Protein AF-A0A9Y2IIZ9-F1 (afdb_monomer_lite)

pLDDT: mean 88.51, std 7.79, range [63.5, 96.75]

Sequence (107 aa):
MDWELATALAGELPGHFTATEASQGSICTTGARGAGFPLPNGSISAAVFPHGAPVTYPVQSAGAVTARAATGTGGTLVLVSVPGTIGHPAPYAGDLARFAASLAPRF

Secondary structure (DSSP, 8-state):
--HHHHHHHHHHSTT---GGG-B--TT--TT-EEEEEEETTEEEEEEEEPTT-----PPPPTT-EEEEEE-TTS-EEEEEEEESSTTSPPTTTTTHHHHHHHHGGG-

Structure (mmCIF, N/CA/C/O backbone):
data_AF-A0A9Y2IIZ9-F1
#
_entry.id   AF-A0A9Y2IIZ9-F1
#
loop_
_atom_site.group_PDB
_atom_site.id
_atom_site.type_symbol
_atom_site.label_atom_id
_atom_site.label_alt_id
_atom_site.label_comp_id
_atom_site.label_asym_id
_atom_site.label_entity_id
_atom_site.label_seq_id
_atom_site.pdbx_PDB_ins_code
_atom_site.Cartn_x
_atom_site.Cartn_y
_atom_site.Cartn_z
_atom_site.occupancy
_atom_site.B_iso_or_equiv
_atom_site.auth_seq_id
_atom_site.auth_comp_id
_atom_site.auth_asym_id
_atom_site.auth_atom_id
_atom_site.pdbx_PDB_model_num
ATOM 1 N N . MET A 1 1 ? -3.493 12.557 3.175 1.00 70.06 1 MET A N 1
ATOM 2 C CA . MET A 1 1 ? -2.322 11.766 3.599 1.00 70.06 1 MET A CA 1
ATOM 3 C C . MET A 1 1 ? -2.383 11.635 5.104 1.00 70.06 1 MET A C 1
ATOM 5 O O . MET A 1 1 ? -2.708 12.620 5.754 1.00 70.06 1 MET A O 1
ATOM 9 N N . ASP A 1 2 ? -2.114 10.442 5.620 1.00 85.31 2 ASP A N 1
ATOM 10 C CA . ASP A 1 2 ? -2.101 10.143 7.051 1.00 85.31 2 ASP A CA 1
ATOM 11 C C . ASP A 1 2 ? -0.654 10.029 7.558 1.00 85.31 2 ASP A C 1
ATOM 13 O O . ASP A 1 2 ? 0.138 9.262 7.009 1.00 85.31 2 ASP A O 1
ATOM 17 N N . TRP A 1 3 ? -0.296 10.838 8.559 1.00 83.56 3 TRP A N 1
ATOM 18 C CA . TRP A 1 3 ? 1.087 10.962 9.039 1.00 83.56 3 TRP A CA 1
ATOM 19 C C . TRP A 1 3 ? 1.540 9.765 9.883 1.00 83.56 3 TRP A C 1
ATOM 21 O O . TRP A 1 3 ? 2.713 9.384 9.857 1.00 83.56 3 TRP A O 1
ATOM 31 N N . GLU A 1 4 ? 0.608 9.151 10.608 1.00 89.19 4 GLU A N 1
ATOM 32 C CA . GLU A 1 4 ? 0.863 7.953 11.403 1.00 89.19 4 GLU A CA 1
ATOM 33 C C . GLU A 1 4 ? 1.146 6.767 10.476 1.00 89.19 4 GLU A C 1
ATOM 35 O O . GLU A 1 4 ? 2.169 6.095 10.615 1.00 89.19 4 GLU A O 1
ATOM 40 N N . LEU A 1 5 ? 0.309 6.581 9.452 1.00 88.38 5 LEU A N 1
ATOM 41 C CA . LEU A 1 5 ? 0.504 5.561 8.427 1.00 88.38 5 LEU A CA 1
ATOM 42 C C . LEU A 1 5 ? 1.776 5.793 7.609 1.00 88.38 5 LEU A C 1
ATOM 44 O O . LEU A 1 5 ? 2.483 4.832 7.314 1.00 88.38 5 LEU A O 1
ATOM 48 N N . ALA A 1 6 ? 2.097 7.044 7.269 1.00 90.00 6 ALA A N 1
ATOM 49 C CA . ALA A 1 6 ? 3.347 7.382 6.592 1.00 90.00 6 ALA A CA 1
ATOM 50 C C . ALA A 1 6 ? 4.570 6.981 7.429 1.00 90.00 6 ALA A C 1
ATOM 52 O O . ALA A 1 6 ? 5.486 6.344 6.914 1.00 90.00 6 ALA A O 1
ATOM 53 N N . THR A 1 7 ? 4.560 7.303 8.724 1.00 91.56 7 THR A N 1
ATOM 54 C CA . THR A 1 7 ? 5.647 6.962 9.653 1.00 91.56 7 THR A CA 1
ATOM 55 C C . THR A 1 7 ? 5.777 5.451 9.833 1.00 91.56 7 THR A C 1
ATOM 57 O O . THR A 1 7 ? 6.881 4.913 9.756 1.00 91.56 7 THR A O 1
ATOM 60 N N . ALA A 1 8 ? 4.657 4.753 10.029 1.00 91.88 8 ALA A N 1
ATOM 61 C CA . ALA A 1 8 ? 4.653 3.306 10.184 1.00 91.88 8 ALA A CA 1
ATOM 62 C C . ALA A 1 8 ? 5.168 2.610 8.918 1.00 91.88 8 ALA A C 1
ATOM 64 O O . ALA A 1 8 ? 6.048 1.762 9.013 1.00 91.88 8 ALA A O 1
ATOM 65 N N . LEU A 1 9 ? 4.668 3.000 7.739 1.00 90.00 9 LEU A N 1
ATOM 66 C CA . LEU A 1 9 ? 5.106 2.441 6.462 1.00 90.00 9 LEU A CA 1
ATOM 67 C C . LEU A 1 9 ? 6.599 2.695 6.224 1.00 90.00 9 LEU A C 1
ATOM 69 O O . LEU A 1 9 ? 7.304 1.762 5.860 1.00 90.00 9 LEU A O 1
ATOM 73 N N . ALA A 1 10 ? 7.092 3.910 6.482 1.00 91.06 10 ALA A N 1
ATOM 74 C CA . ALA A 1 10 ? 8.512 4.239 6.362 1.00 91.06 10 ALA A CA 1
ATOM 75 C C . ALA A 1 10 ? 9.410 3.310 7.199 1.00 91.06 10 ALA A C 1
ATOM 77 O O . ALA A 1 10 ? 10.451 2.872 6.716 1.00 91.06 10 ALA A O 1
ATOM 78 N N . GLY A 1 11 ? 8.977 2.965 8.418 1.00 90.50 11 GLY A N 1
ATOM 79 C CA . GLY A 1 11 ? 9.704 2.066 9.318 1.00 90.50 11 GLY A CA 1
ATOM 80 C C . GLY A 1 11 ? 9.808 0.614 8.839 1.00 90.50 11 GLY A C 1
ATOM 81 O O . GLY A 1 11 ? 10.706 -0.099 9.276 1.00 90.50 11 GLY A O 1
ATOM 82 N N . GLU A 1 12 ? 8.933 0.170 7.934 1.00 91.00 12 GLU A N 1
ATOM 83 C CA . GLU A 1 12 ? 9.005 -1.180 7.356 1.00 91.00 12 GLU A CA 1
ATOM 84 C C . GLU A 1 12 ? 9.901 -1.250 6.115 1.00 91.00 12 GLU A C 1
ATOM 86 O O . GLU A 1 12 ? 10.373 -2.328 5.743 1.00 91.00 12 GLU A O 1
ATOM 91 N N . LEU A 1 13 ? 10.118 -0.117 5.442 1.00 89.94 13 LEU A N 1
ATOM 92 C CA . LEU A 1 13 ? 10.850 -0.082 4.184 1.00 89.94 13 LEU A CA 1
ATOM 93 C C . LEU A 1 13 ? 12.371 -0.167 4.430 1.00 89.94 13 LEU A C 1
ATOM 95 O O . LEU A 1 13 ? 12.919 0.650 5.169 1.00 89.94 13 LEU A O 1
ATOM 99 N N . PRO A 1 14 ? 13.100 -1.068 3.742 1.00 84.19 14 PRO A N 1
ATOM 100 C CA . PRO A 1 14 ? 14.544 -1.264 3.932 1.00 84.19 14 PRO A CA 1
ATOM 101 C C . PRO A 1 14 ? 15.455 -0.059 3.620 1.00 84.19 14 PRO A C 1
ATOM 103 O O . PRO A 1 14 ? 16.657 -0.145 3.845 1.00 84.19 14 PRO A O 1
ATOM 106 N N . GLY A 1 15 ? 14.928 1.034 3.057 1.00 78.62 15 GLY A N 1
ATOM 107 C CA . GLY A 1 15 ? 15.711 2.149 2.502 1.00 78.62 15 GLY A CA 1
ATOM 108 C C . GLY A 1 15 ? 15.854 3.388 3.387 1.00 78.62 15 GLY A C 1
ATOM 109 O O . GLY A 1 15 ? 16.233 4.428 2.864 1.00 78.62 15 GLY A O 1
ATOM 110 N N . HIS A 1 16 ? 15.561 3.302 4.690 1.00 76.25 16 HIS A N 1
ATOM 111 C CA . HIS A 1 16 ? 15.602 4.446 5.620 1.00 76.25 16 HIS A CA 1
ATOM 112 C C . HIS A 1 16 ? 14.717 5.626 5.186 1.00 76.25 16 HIS A C 1
ATOM 114 O O . HIS A 1 16 ? 15.134 6.781 5.218 1.00 76.25 16 HIS A O 1
ATOM 120 N N . PHE A 1 17 ? 13.483 5.324 4.789 1.00 86.19 17 PHE A N 1
ATOM 121 C CA . PHE A 1 17 ? 12.507 6.345 4.429 1.00 86.19 17 PHE A CA 1
ATOM 122 C C . PHE A 1 17 ? 12.066 7.138 5.661 1.00 86.19 17 PHE A C 1
ATOM 124 O O . PHE A 1 17 ? 12.081 6.649 6.793 1.00 86.19 17 PHE A O 1
ATOM 131 N N . THR A 1 18 ? 11.623 8.365 5.429 1.00 84.69 18 THR A N 1
ATOM 132 C CA . THR A 1 18 ? 11.091 9.271 6.447 1.00 84.69 18 THR A CA 1
ATOM 133 C C . THR A 1 18 ? 9.693 9.724 6.056 1.00 84.69 18 THR A C 1
ATOM 135 O O . THR A 1 18 ? 9.408 9.925 4.882 1.00 84.69 18 THR A O 1
ATOM 138 N N . ALA A 1 19 ? 8.800 9.949 7.025 1.00 81.94 19 ALA A N 1
ATOM 139 C CA . ALA A 1 19 ? 7.424 10.376 6.736 1.00 81.94 19 ALA A CA 1
ATOM 140 C C . ALA A 1 19 ? 7.337 11.666 5.891 1.00 81.94 19 ALA A C 1
ATOM 142 O O . ALA A 1 19 ? 6.353 11.875 5.190 1.00 81.94 19 ALA A O 1
ATOM 143 N N . THR A 1 20 ? 8.377 12.504 5.906 1.00 81.81 20 THR A N 1
ATOM 144 C CA . THR A 1 20 ? 8.494 13.708 5.070 1.00 81.81 20 THR A CA 1
ATOM 145 C C . THR A 1 20 ? 8.609 13.424 3.573 1.00 81.81 20 THR A C 1
ATOM 147 O O . THR A 1 20 ? 8.290 14.295 2.772 1.00 81.81 20 THR A O 1
ATOM 150 N N . GLU A 1 21 ? 9.039 12.224 3.188 1.00 82.81 21 GLU A N 1
ATOM 151 C CA . GLU A 1 21 ? 9.107 11.776 1.790 1.00 82.81 21 GLU A CA 1
ATOM 152 C C . GLU A 1 21 ? 7.787 11.146 1.323 1.00 82.81 21 GLU A C 1
ATOM 154 O O . GLU A 1 21 ? 7.632 10.805 0.147 1.00 82.81 21 GLU A O 1
ATOM 159 N N . ALA A 1 22 ? 6.826 10.982 2.238 1.00 83.69 22 ALA A N 1
ATOM 160 C CA . ALA A 1 22 ? 5.527 10.439 1.908 1.00 83.69 22 ALA A CA 1
ATOM 161 C C . ALA A 1 22 ? 4.704 11.436 1.084 1.00 83.69 22 ALA A C 1
ATOM 163 O O . ALA A 1 22 ? 4.708 12.650 1.287 1.00 83.69 22 ALA A O 1
ATOM 164 N N . SER A 1 23 ? 3.928 10.879 0.169 1.00 80.50 23 SER A N 1
ATOM 165 C CA . SER A 1 23 ? 2.922 11.567 -0.627 1.00 80.50 23 SER A CA 1
ATOM 166 C C . SER A 1 23 ? 1.539 10.983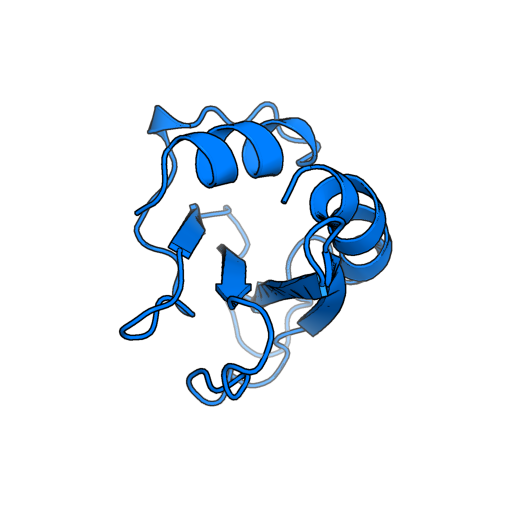 -0.335 1.00 80.50 23 SER A C 1
ATOM 168 O O . SER A 1 23 ? 1.390 9.979 0.375 1.00 80.50 23 SER A O 1
ATOM 170 N N . GLN A 1 24 ? 0.488 11.603 -0.881 1.00 70.31 24 GLN A N 1
ATOM 171 C CA . GLN A 1 24 ? -0.815 10.942 -0.922 1.00 70.31 24 GLN A CA 1
ATOM 172 C C . GLN A 1 24 ? -0.677 9.649 -1.737 1.00 70.31 24 GLN A C 1
ATOM 174 O O . GLN A 1 24 ? -0.380 9.697 -2.927 1.00 70.31 24 GLN A O 1
ATOM 179 N N . GLY A 1 25 ? -0.860 8.496 -1.084 1.00 65.19 25 GLY A N 1
ATOM 180 C CA . GLY A 1 25 ? -0.742 7.197 -1.746 1.00 65.19 25 GLY A CA 1
ATOM 181 C C . GLY A 1 25 ? -1.738 7.065 -2.900 1.00 65.19 25 GLY A C 1
ATOM 182 O O . GLY A 1 25 ? -2.864 7.557 -2.804 1.00 65.19 25 GLY A O 1
ATOM 183 N N . SER A 1 26 ? -1.360 6.353 -3.962 1.00 67.69 26 SER A N 1
ATOM 184 C CA . SER A 1 26 ? -2.164 6.195 -5.192 1.00 67.69 26 SER A CA 1
ATOM 185 C C . SER A 1 26 ? -3.510 5.484 -4.984 1.00 67.69 26 SER A C 1
ATOM 187 O O . SER A 1 26 ? -4.366 5.485 -5.867 1.00 67.69 26 SER A O 1
ATOM 189 N N . ILE A 1 27 ? -3.701 4.885 -3.809 1.00 70.31 27 ILE A N 1
ATOM 190 C CA . ILE A 1 27 ? -4.905 4.159 -3.395 1.00 70.31 27 ILE A CA 1
ATOM 191 C C . ILE A 1 27 ? -5.741 4.911 -2.352 1.00 70.31 27 ILE A C 1
ATOM 193 O O . ILE A 1 27 ? -6.668 4.334 -1.787 1.00 70.31 27 ILE A O 1
ATOM 197 N N . CYS A 1 28 ? -5.440 6.186 -2.082 1.00 69.44 28 CYS A N 1
ATOM 198 C CA . CYS A 1 28 ? -6.270 7.013 -1.207 1.00 69.44 28 CYS A CA 1
ATOM 199 C C . CYS A 1 28 ? -7.637 7.271 -1.858 1.00 69.44 28 CYS A C 1
ATOM 201 O O . CYS A 1 28 ? -7.739 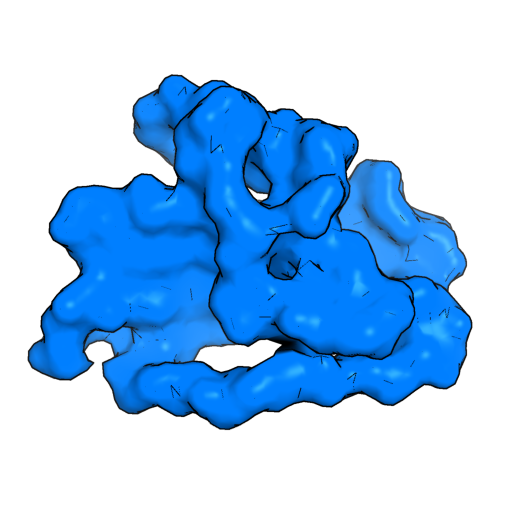8.040 -2.812 1.00 69.44 28 CYS A O 1
ATOM 203 N N . THR A 1 29 ? -8.694 6.666 -1.319 1.00 68.44 29 THR A N 1
ATOM 204 C CA . THR A 1 29 ? -10.090 6.960 -1.675 1.00 68.44 29 THR A CA 1
ATOM 205 C C . THR A 1 29 ? -10.795 7.721 -0.556 1.00 68.44 29 THR A C 1
ATOM 207 O O . THR A 1 29 ? -10.342 7.739 0.590 1.00 68.44 29 THR A O 1
ATOM 210 N N . THR A 1 30 ? -11.936 8.341 -0.8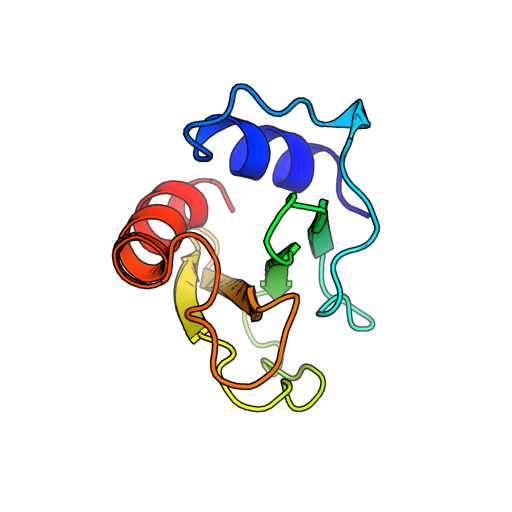64 1.00 63.50 30 THR A N 1
ATOM 211 C CA . THR A 1 30 ? -12.769 9.020 0.137 1.00 63.50 30 THR A CA 1
ATOM 212 C C . THR A 1 30 ? -13.122 8.063 1.280 1.00 63.50 30 THR A C 1
ATOM 214 O O . THR A 1 30 ? -13.658 6.983 1.043 1.00 63.50 30 THR A O 1
ATOM 217 N N . GLY A 1 31 ? -12.803 8.453 2.518 1.00 65.94 31 GLY A N 1
ATOM 218 C CA . GLY A 1 31 ? -13.044 7.654 3.727 1.00 65.94 31 GLY A CA 1
ATOM 219 C C . GLY A 1 31 ? -11.909 6.702 4.128 1.00 65.94 31 GLY A C 1
ATOM 220 O O . GLY A 1 31 ? -11.958 6.159 5.230 1.00 65.94 31 GLY A O 1
ATOM 221 N N . ALA A 1 32 ? -10.875 6.535 3.296 1.00 74.88 32 ALA A N 1
ATOM 222 C CA . ALA A 1 32 ? -9.671 5.783 3.642 1.00 74.88 32 ALA 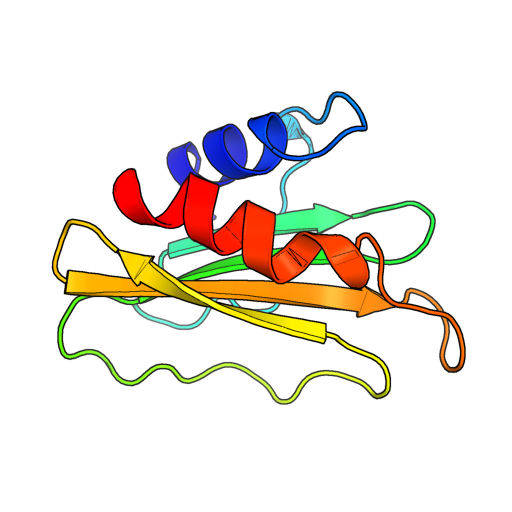A CA 1
ATOM 223 C C . ALA A 1 32 ? -8.537 6.726 4.074 1.00 74.88 32 ALA A C 1
ATOM 225 O O . ALA A 1 32 ? -8.358 7.819 3.531 1.00 74.88 32 ALA A O 1
ATOM 226 N N . ARG A 1 33 ? -7.740 6.284 5.048 1.00 85.81 33 ARG A N 1
ATOM 227 C CA . ARG A 1 33 ? -6.471 6.934 5.409 1.00 85.81 33 ARG A CA 1
ATOM 228 C C . ARG A 1 33 ? -5.380 6.333 4.542 1.00 85.81 33 ARG A C 1
ATOM 230 O O . ARG A 1 33 ? -5.364 5.119 4.385 1.00 85.81 33 ARG A O 1
ATOM 237 N N . GLY A 1 34 ? -4.476 7.133 3.987 1.00 88.00 34 GLY A N 1
ATOM 238 C CA . GLY A 1 34 ? -3.454 6.598 3.089 1.00 88.00 34 GLY A CA 1
ATOM 239 C C . GLY A 1 34 ? -2.159 7.398 3.056 1.00 88.00 34 GLY A C 1
ATOM 240 O O . GLY A 1 34 ? -2.140 8.602 3.337 1.00 88.00 34 GLY A O 1
ATOM 241 N N . ALA A 1 35 ? -1.082 6.706 2.704 1.00 91.38 35 ALA A N 1
ATOM 242 C CA . ALA A 1 35 ? 0.273 7.230 2.563 1.00 91.38 35 ALA A CA 1
ATOM 243 C C . ALA A 1 35 ? 1.001 6.454 1.461 1.00 91.38 35 ALA A C 1
ATOM 245 O O . ALA A 1 35 ? 0.686 5.291 1.222 1.00 91.38 35 ALA A O 1
ATOM 246 N N . GLY A 1 36 ? 1.967 7.060 0.781 1.00 91.69 36 GLY A N 1
ATOM 247 C CA . GLY A 1 36 ? 2.778 6.344 -0.200 1.00 91.69 36 GLY A CA 1
ATOM 248 C C . GLY A 1 36 ? 4.146 6.964 -0.411 1.00 91.69 36 GLY A C 1
ATOM 249 O O . GLY A 1 36 ? 4.324 8.159 -0.201 1.00 91.69 36 GLY A O 1
ATOM 250 N N . PHE A 1 37 ? 5.099 6.149 -0.843 1.00 91.44 37 PHE A N 1
ATOM 251 C CA . PHE A 1 37 ? 6.485 6.528 -1.073 1.00 91.44 37 PHE A CA 1
ATOM 252 C C . PHE A 1 37 ? 6.846 6.340 -2.547 1.00 91.44 37 PHE A C 1
ATOM 254 O O . PHE A 1 37 ? 6.656 5.238 -3.083 1.00 91.44 37 PHE A O 1
ATOM 261 N N . PRO A 1 38 ? 7.367 7.383 -3.219 1.00 90.56 38 PRO A N 1
ATOM 262 C CA . PRO A 1 38 ? 8.046 7.202 -4.490 1.00 90.56 38 PRO A CA 1
ATOM 263 C C . PRO A 1 38 ? 9.359 6.445 -4.260 1.00 90.56 38 PRO A C 1
ATOM 265 O O . PRO A 1 38 ? 10.068 6.675 -3.283 1.00 90.56 38 PRO A O 1
ATOM 268 N N . LEU A 1 39 ? 9.679 5.528 -5.165 1.00 90.50 39 LEU A N 1
ATOM 269 C CA . LEU A 1 39 ? 10.880 4.699 -5.134 1.00 90.50 39 LEU A CA 1
ATOM 270 C C . LEU A 1 39 ? 11.612 4.839 -6.476 1.00 90.50 39 LEU A C 1
ATOM 272 O O . LEU A 1 39 ? 10.962 5.061 -7.499 1.00 90.50 39 LEU A O 1
ATOM 276 N N . PRO A 1 40 ? 12.941 4.642 -6.534 1.00 89.06 40 PRO A N 1
ATOM 277 C CA . PRO A 1 40 ? 13.678 4.736 -7.798 1.00 89.06 40 PRO A CA 1
ATOM 278 C C . PRO A 1 40 ? 13.141 3.814 -8.905 1.00 89.06 40 PRO A C 1
ATOM 280 O O . PRO A 1 40 ? 13.243 4.131 -10.085 1.00 89.06 40 PRO A O 1
ATOM 283 N N . ASN A 1 41 ? 12.556 2.674 -8.528 1.00 90.12 41 ASN A N 1
ATOM 284 C CA . ASN A 1 41 ? 12.004 1.667 -9.432 1.00 90.12 41 ASN A CA 1
ATOM 285 C C . ASN A 1 41 ? 10.465 1.589 -9.418 1.00 90.12 41 ASN A C 1
ATOM 287 O O . ASN A 1 41 ? 9.906 0.610 -9.920 1.00 90.12 41 ASN A O 1
ATOM 291 N N . GLY A 1 42 ? 9.764 2.584 -8.863 1.00 93.00 42 GLY A N 1
ATOM 292 C CA . GLY A 1 42 ? 8.301 2.604 -8.837 1.00 93.00 42 GLY A CA 1
ATOM 293 C C . GLY A 1 42 ? 7.718 3.348 -7.647 1.00 93.00 42 GLY A C 1
ATOM 294 O O . GLY A 1 42 ? 8.178 4.424 -7.280 1.00 93.00 42 GLY A O 1
ATOM 295 N N . SER A 1 43 ? 6.683 2.791 -7.036 1.00 93.06 43 SER A N 1
ATOM 296 C CA . SER A 1 43 ? 6.108 3.348 -5.815 1.00 93.06 43 SER A CA 1
ATOM 297 C C . SER A 1 43 ? 5.477 2.270 -4.951 1.00 93.06 43 SER A C 1
ATOM 299 O O . SER A 1 43 ? 5.107 1.200 -5.432 1.00 93.06 43 SER A O 1
ATOM 301 N N . ILE A 1 44 ? 5.340 2.570 -3.663 1.00 93.75 44 ILE A N 1
ATOM 302 C CA . ILE A 1 44 ? 4.549 1.774 -2.728 1.00 93.75 44 ILE A CA 1
ATOM 303 C C . ILE A 1 44 ? 3.547 2.679 -2.019 1.00 93.75 44 ILE A C 1
ATOM 305 O O . ILE A 1 44 ? 3.873 3.797 -1.639 1.00 93.75 44 ILE A O 1
ATOM 309 N N . SER A 1 45 ? 2.311 2.227 -1.863 1.00 93.69 45 SER A N 1
ATOM 310 C CA . SER A 1 45 ? 1.243 2.963 -1.188 1.00 93.69 45 SER A CA 1
ATOM 311 C C . SER A 1 45 ? 0.489 2.061 -0.222 1.00 93.69 45 SER A C 1
ATOM 313 O O . SER A 1 45 ? 0.282 0.883 -0.496 1.00 93.69 45 SER A O 1
ATOM 315 N N . ALA A 1 46 ? 0.053 2.637 0.891 1.00 93.31 46 ALA A N 1
ATOM 316 C CA . ALA A 1 46 ? -0.785 2.028 1.904 1.00 93.31 46 ALA A CA 1
ATOM 317 C C . ALA A 1 46 ? -2.116 2.775 2.022 1.00 93.31 46 ALA A C 1
ATOM 319 O O . ALA A 1 46 ? -2.150 4.007 1.945 1.00 93.31 46 ALA A O 1
ATOM 320 N N . ALA A 1 47 ? -3.195 2.034 2.259 1.00 93.56 47 ALA A N 1
ATOM 321 C CA . ALA A 1 47 ? -4.481 2.580 2.665 1.00 93.56 47 ALA A CA 1
ATOM 322 C C . ALA A 1 47 ? -5.124 1.721 3.754 1.00 93.56 47 ALA A C 1
ATOM 324 O O . ALA A 1 47 ? -5.141 0.496 3.655 1.00 93.56 47 ALA A O 1
ATOM 325 N N . VAL A 1 48 ? -5.679 2.375 4.770 1.00 93.06 48 VAL A N 1
ATOM 326 C CA . VAL A 1 48 ? -6.477 1.758 5.830 1.00 93.06 48 VAL A CA 1
ATOM 327 C C . VAL A 1 48 ? -7.941 2.105 5.598 1.00 93.06 48 VAL A C 1
ATOM 329 O O . VAL A 1 48 ? -8.330 3.278 5.596 1.00 93.06 48 VAL A O 1
ATOM 332 N N . PHE A 1 49 ? -8.742 1.063 5.412 1.00 92.38 49 PHE A N 1
ATOM 333 C CA . PHE A 1 49 ? -10.191 1.120 5.289 1.00 92.38 49 PHE A CA 1
ATOM 334 C C . PHE A 1 49 ? -10.815 0.778 6.647 1.00 92.38 49 PHE A C 1
ATOM 336 O O . PHE A 1 49 ? -10.420 -0.225 7.251 1.00 92.38 49 PHE A O 1
ATOM 343 N N . PRO A 1 50 ? -11.775 1.575 7.144 1.00 91.50 50 PRO A N 1
ATOM 344 C CA . PRO A 1 50 ? -12.406 1.311 8.430 1.00 91.50 50 PRO A CA 1
ATOM 345 C C . PRO A 1 50 ? -13.253 0.031 8.398 1.00 91.50 50 PRO A C 1
ATOM 347 O O . PRO A 1 50 ? -13.667 -0.440 7.337 1.00 91.50 50 PRO A O 1
ATOM 350 N N . HIS A 1 51 ? -13.527 -0.530 9.576 1.00 92.31 51 HIS A N 1
ATOM 351 C CA . HIS A 1 51 ? -14.370 -1.716 9.713 1.00 92.31 51 HIS A CA 1
ATOM 352 C C . HIS A 1 51 ? -15.743 -1.512 9.049 1.00 92.31 51 HIS A C 1
ATOM 354 O O . HIS A 1 51 ? -16.391 -0.480 9.228 1.00 92.31 51 HIS A O 1
ATOM 360 N N . GLY A 1 52 ? -16.177 -2.499 8.262 1.00 87.62 52 GLY A N 1
ATOM 361 C CA . GLY A 1 52 ? -17.442 -2.462 7.524 1.00 87.62 52 GLY A CA 1
ATOM 362 C C . GLY A 1 52 ? -17.438 -1.589 6.262 1.00 87.62 52 GLY A C 1
ATOM 363 O O . GLY A 1 52 ? -18.429 -1.595 5.534 1.00 87.62 52 GLY A O 1
ATOM 364 N N . ALA A 1 53 ? -16.350 -0.869 5.961 1.00 88.31 53 ALA A N 1
ATOM 365 C CA . ALA A 1 53 ? -16.243 -0.114 4.719 1.00 88.31 53 ALA A CA 1
ATOM 366 C C . ALA A 1 53 ? -15.834 -1.013 3.539 1.00 88.31 53 ALA A C 1
ATOM 368 O O . ALA A 1 53 ? -14.984 -1.896 3.687 1.00 88.31 53 ALA A O 1
ATOM 369 N N . PRO A 1 54 ? -16.394 -0.782 2.339 1.00 86.81 54 PRO A N 1
ATOM 370 C CA . PRO A 1 54 ? -15.984 -1.505 1.147 1.00 86.81 54 PRO A CA 1
ATOM 371 C C . PRO A 1 54 ? -14.540 -1.149 0.768 1.00 86.81 54 PRO A C 1
ATOM 373 O O . PRO A 1 54 ? -14.186 0.019 0.597 1.00 86.81 54 PRO A O 1
ATOM 376 N N . VAL A 1 55 ? -13.708 -2.175 0.587 1.00 88.56 55 VAL A N 1
ATOM 377 C CA . VAL A 1 55 ? -12.317 -2.020 0.141 1.00 88.56 55 VAL A CA 1
ATOM 378 C C . VAL A 1 55 ? -12.303 -1.809 -1.368 1.00 88.56 55 VAL A C 1
ATOM 380 O O . VAL A 1 55 ? -12.275 -2.760 -2.151 1.00 88.56 55 VAL A O 1
ATOM 383 N N . THR A 1 56 ? -12.328 -0.541 -1.767 1.00 86.12 56 THR A N 1
ATOM 384 C CA . THR A 1 56 ? -12.399 -0.124 -3.169 1.00 86.12 56 THR A CA 1
ATOM 385 C C . THR A 1 56 ? -11.281 0.867 -3.440 1.00 86.12 56 THR A C 1
ATOM 387 O O . THR A 1 56 ? -11.163 1.863 -2.738 1.00 86.12 56 THR A O 1
ATOM 390 N N . TYR A 1 57 ? -10.455 0.599 -4.444 1.00 83.94 57 TYR A N 1
ATOM 391 C CA . TYR A 1 57 ? -9.378 1.481 -4.891 1.00 83.94 57 TYR A CA 1
ATOM 392 C C . TYR A 1 57 ? -9.202 1.322 -6.409 1.00 83.94 57 TYR A C 1
ATOM 394 O O . TYR A 1 57 ? -9.671 0.320 -6.962 1.00 83.94 57 TYR A O 1
ATOM 402 N N . PRO A 1 58 ? -8.582 2.296 -7.104 1.00 83.44 58 PRO A N 1
ATOM 403 C CA . PRO A 1 58 ? -8.421 2.241 -8.554 1.00 83.44 58 PRO A CA 1
ATOM 404 C C . PRO A 1 58 ? -7.769 0.937 -9.024 1.00 83.44 58 PRO A C 1
ATOM 406 O O . PRO A 1 58 ? -6.937 0.355 -8.322 1.00 83.44 58 PRO A O 1
ATOM 409 N N . VAL A 1 59 ? -8.120 0.492 -10.231 1.00 82.69 59 VAL A N 1
ATOM 410 C CA . VAL A 1 59 ? -7.423 -0.626 -10.879 1.00 82.69 59 VAL A CA 1
ATOM 411 C C . VAL A 1 59 ? -5.947 -0.263 -11.019 1.00 82.69 59 VAL A C 1
ATOM 413 O O . VAL A 1 59 ? -5.608 0.832 -11.467 1.00 82.69 59 VAL A O 1
ATOM 416 N N . GLN A 1 60 ? -5.075 -1.174 -10.596 1.00 87.06 60 GLN A N 1
ATOM 417 C CA . GLN A 1 60 ? -3.633 -0.961 -10.636 1.00 87.06 60 GLN A CA 1
ATOM 418 C C . GLN A 1 60 ? -3.071 -1.279 -12.021 1.00 87.06 60 GLN A C 1
ATOM 420 O O . GLN A 1 60 ? -3.634 -2.088 -12.762 1.00 87.06 60 GLN A O 1
ATOM 425 N N . SER A 1 61 ? -1.962 -0.632 -12.376 1.00 83.19 61 SER A N 1
ATOM 426 C CA . SER A 1 61 ? -1.279 -0.888 -13.643 1.00 83.19 61 SER A CA 1
ATOM 427 C C . SER A 1 61 ? -0.749 -2.325 -13.725 1.00 83.19 61 SER A C 1
ATOM 429 O O . SER A 1 61 ? -0.570 -3.018 -12.719 1.00 83.19 61 SER A O 1
ATOM 431 N N . ALA A 1 62 ? -0.492 -2.786 -14.951 1.00 85.25 62 ALA A N 1
ATOM 432 C CA . ALA A 1 62 ? 0.065 -4.113 -15.185 1.00 85.25 62 ALA A CA 1
ATOM 433 C C . ALA A 1 62 ? 1.399 -4.294 -14.438 1.00 85.25 62 ALA A C 1
ATOM 435 O O . ALA A 1 62 ? 2.287 -3.445 -14.518 1.00 85.25 62 ALA A O 1
ATOM 436 N N . GLY A 1 63 ? 1.534 -5.414 -13.726 1.00 89.81 63 GLY A N 1
ATOM 437 C CA . GLY A 1 63 ? 2.715 -5.723 -12.916 1.00 89.81 63 GLY A CA 1
ATOM 438 C C . GLY A 1 63 ? 2.677 -5.175 -11.487 1.00 89.81 63 GLY A C 1
ATOM 439 O O . GLY A 1 63 ? 3.593 -5.463 -10.721 1.00 89.81 63 GLY A O 1
ATOM 440 N N . ALA A 1 64 ? 1.633 -4.434 -11.099 1.00 93.00 64 ALA A N 1
ATOM 441 C CA . ALA A 1 64 ? 1.437 -4.050 -9.708 1.00 93.00 64 ALA A CA 1
ATOM 442 C C . ALA A 1 64 ? 1.137 -5.266 -8.819 1.00 93.00 64 ALA A C 1
ATOM 444 O O . ALA A 1 64 ? 0.421 -6.192 -9.207 1.00 93.00 64 ALA A O 1
ATOM 445 N N . VAL A 1 65 ? 1.647 -5.231 -7.591 1.00 95.31 65 VAL A N 1
ATOM 446 C CA . VAL A 1 65 ? 1.418 -6.254 -6.568 1.00 95.31 65 VAL A CA 1
ATOM 447 C C . VAL A 1 65 ? 0.616 -5.629 -5.439 1.00 95.31 65 VAL A C 1
ATOM 449 O O . VAL A 1 65 ? 0.889 -4.508 -5.021 1.00 95.31 65 VAL A O 1
ATOM 452 N N . THR A 1 66 ? -0.396 -6.342 -4.952 1.00 94.88 66 THR A N 1
ATOM 453 C CA . THR A 1 66 ? -1.229 -5.903 -3.827 1.00 94.88 66 THR A CA 1
ATOM 454 C C . THR A 1 66 ? -1.141 -6.925 -2.702 1.00 94.88 66 THR A C 1
ATOM 456 O O . THR A 1 66 ? -1.233 -8.124 -2.953 1.00 94.88 66 THR A O 1
ATOM 459 N N . ALA A 1 67 ? -1.024 -6.455 -1.465 1.00 96.00 67 ALA A N 1
ATOM 460 C CA . ALA A 1 67 ? -1.226 -7.256 -0.267 1.00 96.00 67 ALA A CA 1
ATOM 461 C C . ALA A 1 67 ? -2.336 -6.643 0.591 1.00 96.00 67 ALA A C 1
ATOM 463 O O . ALA A 1 67 ? -2.527 -5.427 0.607 1.00 96.00 67 ALA A O 1
ATOM 464 N N . ARG A 1 68 ? -3.081 -7.490 1.303 1.00 95.31 68 ARG A N 1
ATOM 465 C CA . ARG A 1 68 ? -4.137 -7.068 2.228 1.00 95.31 68 ARG A CA 1
ATOM 466 C C . ARG A 1 68 ? -3.956 -7.766 3.564 1.00 95.31 68 ARG A C 1
ATOM 468 O O . ARG A 1 68 ? -3.571 -8.933 3.589 1.00 95.31 68 ARG A O 1
ATOM 475 N N . 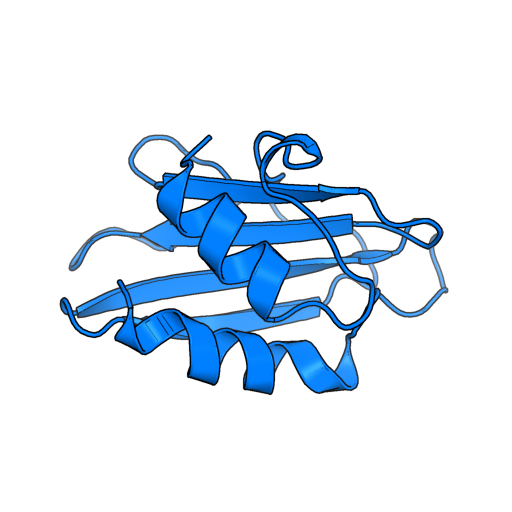ALA A 1 69 ? -4.266 -7.067 4.646 1.00 96.75 69 ALA A N 1
ATOM 476 C CA . ALA A 1 69 ? -4.259 -7.619 5.992 1.00 96.75 69 ALA A CA 1
ATOM 477 C C . ALA A 1 69 ? -5.382 -6.992 6.829 1.00 96.75 69 ALA A C 1
ATOM 479 O O . ALA A 1 69 ? -5.708 -5.815 6.662 1.00 96.75 69 ALA A O 1
ATOM 480 N N . ALA A 1 70 ? -5.987 -7.790 7.710 1.00 95.94 70 ALA A N 1
ATOM 481 C CA . ALA A 1 70 ? -6.969 -7.296 8.670 1.00 95.94 70 ALA A CA 1
ATOM 482 C C . ALA A 1 70 ? -6.260 -6.463 9.740 1.00 95.94 70 ALA A C 1
ATOM 484 O O . ALA A 1 70 ? -5.216 -6.881 10.246 1.00 95.94 70 ALA A O 1
ATOM 485 N N . THR A 1 71 ? -6.813 -5.297 10.066 1.00 95.00 71 THR A N 1
ATOM 486 C CA . THR A 1 71 ? -6.246 -4.434 11.104 1.00 95.00 71 THR A CA 1
ATOM 487 C C . THR A 1 71 ? -6.730 -4.847 12.495 1.00 95.00 71 THR A C 1
ATOM 489 O O . THR A 1 71 ? -7.725 -5.565 12.627 1.00 95.00 71 THR A O 1
ATOM 492 N N . GLY A 1 72 ? -6.035 -4.415 13.547 1.00 89.75 72 GLY A N 1
ATOM 493 C CA . GLY A 1 72 ? -6.398 -4.696 14.939 1.00 89.75 72 GLY A CA 1
ATOM 494 C C . GLY A 1 72 ? -7.764 -4.128 15.338 1.00 89.75 72 GLY A C 1
ATOM 495 O O . GLY A 1 72 ? -8.440 -4.696 16.193 1.00 89.75 72 GLY A O 1
ATOM 496 N N . THR A 1 73 ? -8.217 -3.060 14.675 1.00 88.12 73 THR A N 1
ATOM 497 C CA . THR A 1 73 ? -9.557 -2.473 14.874 1.00 88.12 73 THR A CA 1
ATOM 498 C C . THR A 1 73 ? -10.663 -3.120 14.025 1.00 88.12 73 THR A C 1
ATOM 500 O O . THR A 1 73 ? -11.809 -2.665 14.045 1.00 88.12 73 THR A O 1
ATOM 503 N N . GLY A 1 74 ? -10.349 -4.183 13.274 1.00 89.38 74 GLY A N 1
ATOM 504 C CA . GLY A 1 74 ? -11.285 -4.852 12.362 1.00 89.38 74 GLY A CA 1
ATOM 505 C C . GLY A 1 74 ? -11.409 -4.182 10.988 1.00 89.38 74 GLY A C 1
ATOM 506 O O . GLY A 1 74 ? -12.250 -4.577 10.183 1.00 89.38 74 GLY A O 1
ATOM 507 N N . GLY A 1 75 ? -10.589 -3.171 10.697 1.00 93.81 75 GLY A N 1
ATOM 508 C CA . GLY A 1 75 ? -10.466 -2.582 9.367 1.00 93.81 75 GLY A CA 1
ATOM 509 C C . GLY A 1 75 ? -9.676 -3.465 8.397 1.00 93.81 75 GLY A C 1
ATOM 510 O O . GLY A 1 75 ? -9.320 -4.610 8.679 1.00 93.81 75 GLY A O 1
ATOM 511 N N . THR A 1 76 ? -9.374 -2.923 7.219 1.00 95.50 76 THR A N 1
ATOM 512 C CA . THR A 1 76 ? -8.481 -3.566 6.243 1.00 95.50 76 THR A CA 1
ATOM 513 C C . THR A 1 76 ? -7.354 -2.624 5.856 1.00 95.50 76 THR A C 1
ATOM 515 O O . THR A 1 76 ? -7.601 -1.530 5.353 1.00 95.50 76 THR A O 1
ATOM 518 N N . LEU A 1 77 ? -6.115 -3.075 6.029 1.00 95.00 77 LEU A N 1
ATOM 519 C CA . LEU A 1 77 ? -4.941 -2.454 5.437 1.00 95.00 77 LEU A CA 1
ATOM 520 C C . LEU A 1 77 ? -4.723 -3.044 4.042 1.00 95.00 77 LEU A C 1
ATOM 522 O O . LEU A 1 77 ? -4.698 -4.263 3.862 1.00 95.00 77 LEU A O 1
ATOM 526 N N . VAL A 1 78 ? -4.517 -2.173 3.063 1.00 95.19 78 VAL A N 1
ATOM 527 C CA . VAL A 1 78 ? -4.111 -2.524 1.705 1.00 95.19 78 VAL A CA 1
ATOM 528 C C . VAL A 1 78 ? -2.753 -1.897 1.435 1.00 95.19 78 VAL A C 1
ATOM 530 O O . VAL A 1 78 ? -2.596 -0.689 1.588 1.00 95.19 78 VAL A O 1
ATOM 533 N N . LEU A 1 79 ? -1.795 -2.709 0.998 1.00 95.06 79 LEU A N 1
ATOM 534 C CA . LEU A 1 79 ? -0.550 -2.251 0.397 1.00 95.06 79 LEU A CA 1
ATOM 535 C C . LEU A 1 79 ? -0.587 -2.508 -1.100 1.00 95.06 79 LEU A C 1
ATOM 537 O O . LEU A 1 79 ? -0.979 -3.588 -1.541 1.00 95.06 79 LEU A O 1
ATOM 541 N N . VAL A 1 80 ? -0.121 -1.540 -1.873 1.00 95.12 80 VAL A N 1
ATOM 542 C CA . VAL A 1 80 ? 0.069 -1.669 -3.311 1.00 95.12 80 VAL A CA 1
ATOM 543 C C . VAL A 1 80 ? 1.468 -1.219 -3.669 1.00 95.12 80 VAL A C 1
ATOM 545 O O . VAL A 1 80 ? 1.882 -0.124 -3.302 1.00 95.12 80 VAL A O 1
ATOM 548 N N . SER A 1 81 ? 2.170 -2.055 -4.421 1.00 95.06 81 SER A N 1
ATOM 549 C CA . SER A 1 81 ? 3.437 -1.720 -5.045 1.00 95.06 81 SER A CA 1
ATOM 550 C C . SER A 1 81 ? 3.274 -1.681 -6.556 1.00 95.06 81 SER A C 1
ATOM 552 O O . SER A 1 81 ? 2.755 -2.625 -7.153 1.00 95.06 81 SER A O 1
ATOM 554 N N . VAL A 1 82 ? 3.702 -0.584 -7.171 1.00 93.88 82 VAL A N 1
ATOM 555 C CA . VAL A 1 82 ? 3.557 -0.323 -8.603 1.00 93.88 82 VAL A CA 1
ATOM 556 C C . VAL A 1 82 ? 4.946 -0.215 -9.230 1.00 93.88 82 VAL A C 1
ATOM 558 O O . VAL A 1 82 ? 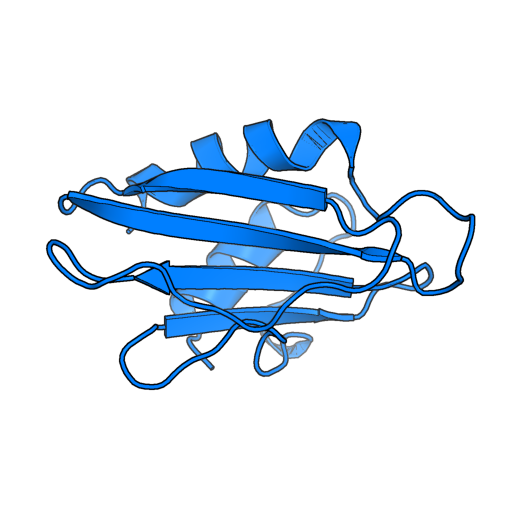5.762 0.566 -8.737 1.00 93.88 82 VAL A O 1
ATOM 561 N N . PRO A 1 83 ? 5.247 -0.959 -10.310 1.00 94.38 83 PRO A N 1
ATOM 562 C CA . PRO A 1 83 ? 6.513 -0.805 -11.012 1.00 94.38 83 PRO A CA 1
ATOM 563 C C . PRO A 1 83 ? 6.570 0.543 -11.740 1.00 94.38 83 PRO A C 1
ATOM 565 O O . PRO A 1 83 ? 5.594 0.982 -12.347 1.00 94.38 83 PRO A O 1
ATOM 568 N N . GLY A 1 84 ? 7.737 1.187 -11.722 1.00 90.88 84 GLY A N 1
ATOM 569 C CA . GLY A 1 84 ? 7.975 2.434 -12.458 1.00 90.88 84 GLY A CA 1
ATOM 570 C C . GLY A 1 84 ? 8.071 2.233 -13.973 1.00 90.88 84 GLY A C 1
ATOM 571 O O . GLY A 1 84 ? 8.002 3.190 -14.739 1.00 90.88 84 GLY A O 1
ATOM 572 N N . THR A 1 85 ? 8.232 0.989 -14.428 1.00 90.31 85 THR A N 1
ATOM 573 C CA . THR A 1 85 ? 8.325 0.630 -15.846 1.00 90.31 85 THR A CA 1
ATOM 574 C C . THR A 1 85 ? 7.582 -0.676 -16.100 1.00 90.31 85 THR A C 1
ATOM 576 O O . THR A 1 85 ? 7.738 -1.646 -15.359 1.00 90.31 85 THR A O 1
ATOM 579 N N . ILE A 1 86 ? 6.771 -0.713 -17.157 1.00 87.50 86 ILE A N 1
ATOM 580 C CA . ILE A 1 86 ? 6.022 -1.913 -17.546 1.00 87.50 86 ILE A CA 1
ATOM 581 C C . ILE A 1 86 ? 7.003 -3.052 -17.857 1.00 87.50 86 ILE A C 1
ATOM 583 O O . ILE A 1 86 ? 8.022 -2.842 -18.509 1.00 87.50 86 ILE A O 1
ATOM 587 N N . GLY A 1 87 ? 6.688 -4.260 -17.386 1.00 86.75 87 GLY A N 1
ATOM 588 C CA . GLY A 1 87 ? 7.530 -5.447 -17.566 1.00 86.75 87 GLY A CA 1
ATOM 589 C C . GLY A 1 87 ? 8.625 -5.618 -16.507 1.00 86.75 87 GLY A C 1
ATOM 590 O O . GLY A 1 87 ? 9.239 -6.680 -16.452 1.00 86.75 87 GLY A O 1
ATOM 591 N N . HIS A 1 88 ? 8.832 -4.629 -15.632 1.00 89.94 88 HIS A N 1
ATOM 592 C CA . HIS A 1 88 ? 9.709 -4.758 -14.469 1.00 89.94 88 HIS A CA 1
ATOM 593 C C . HIS A 1 88 ? 8.934 -5.201 -13.221 1.00 89.94 88 HIS A C 1
ATOM 595 O O . HIS A 1 88 ? 7.737 -4.922 -13.100 1.00 89.94 88 HIS A O 1
ATOM 601 N N . PRO A 1 89 ? 9.601 -5.883 -12.271 1.00 92.19 89 PRO A N 1
ATOM 602 C CA . PRO A 1 89 ? 8.972 -6.259 -11.015 1.00 92.19 89 PRO A CA 1
ATOM 603 C C . PRO A 1 89 ? 8.618 -5.021 -10.188 1.00 92.19 89 PRO A C 1
ATOM 605 O O . PRO A 1 89 ? 9.392 -4.063 -10.113 1.00 92.19 89 PRO A O 1
ATOM 608 N N . ALA A 1 90 ? 7.464 -5.070 -9.523 1.00 94.31 90 ALA A N 1
ATOM 609 C CA . ALA A 1 90 ? 7.100 -4.061 -8.542 1.00 94.31 90 ALA A CA 1
ATOM 610 C C . ALA A 1 90 ? 8.118 -4.042 -7.380 1.00 94.31 90 ALA A C 1
ATOM 612 O O . ALA A 1 90 ? 8.589 -5.107 -6.955 1.00 94.31 90 ALA A O 1
ATOM 613 N N . PRO A 1 91 ? 8.446 -2.863 -6.827 1.00 94.12 91 PRO A N 1
ATOM 614 C CA . PRO A 1 91 ? 9.296 -2.762 -5.646 1.00 94.12 91 PRO A CA 1
ATOM 615 C C . PRO A 1 91 ? 8.787 -3.648 -4.500 1.00 94.12 91 PRO A C 1
ATOM 617 O O . PRO A 1 91 ? 7.592 -3.677 -4.216 1.00 94.12 91 PRO A O 1
ATOM 620 N N . TYR A 1 92 ? 9.674 -4.379 -3.827 1.00 94.81 92 TYR A N 1
ATOM 621 C CA . TYR A 1 92 ? 9.306 -5.220 -2.678 1.00 94.81 92 TYR A CA 1
ATOM 622 C C . TYR A 1 92 ? 8.201 -6.261 -2.948 1.00 94.81 92 TYR A C 1
ATOM 624 O O . TYR A 1 92 ? 7.516 -6.686 -2.019 1.00 94.81 92 TYR A O 1
ATOM 632 N N . ALA A 1 93 ? 8.010 -6.695 -4.200 1.00 94.12 93 ALA A N 1
ATOM 633 C CA . ALA A 1 93 ? 6.957 -7.645 -4.571 1.00 94.12 93 ALA A CA 1
ATOM 634 C C . ALA A 1 93 ? 6.928 -8.910 -3.688 1.00 94.12 93 ALA A C 1
ATOM 636 O O . ALA A 1 93 ? 5.851 -9.358 -3.300 1.00 94.12 93 ALA A O 1
ATOM 637 N N . GLY A 1 94 ? 8.099 -9.455 -3.333 1.00 94.62 94 GLY A N 1
ATOM 638 C CA . GLY A 1 94 ? 8.218 -10.640 -2.473 1.00 94.62 94 GLY A CA 1
ATOM 639 C C . GLY A 1 94 ? 7.952 -10.388 -0.984 1.00 94.62 94 GLY A C 1
ATOM 640 O O . GLY A 1 94 ? 7.687 -11.328 -0.242 1.00 94.62 94 GLY A O 1
ATOM 641 N N . ASP A 1 95 ? 7.977 -9.129 -0.550 1.00 95.62 95 ASP A N 1
ATOM 642 C CA . ASP A 1 95 ? 7.908 -8.736 0.860 1.00 95.62 95 ASP A CA 1
ATOM 643 C C . ASP A 1 95 ? 6.597 -8.042 1.233 1.00 95.62 95 ASP A C 1
ATOM 645 O O . ASP A 1 95 ? 6.304 -7.847 2.413 1.00 95.62 95 ASP A O 1
ATOM 649 N N . LEU A 1 96 ? 5.775 -7.696 0.241 1.00 94.94 96 LEU A N 1
ATOM 650 C CA . LEU A 1 96 ? 4.584 -6.875 0.434 1.00 94.94 96 LEU A CA 1
ATOM 651 C C . LEU A 1 96 ? 3.593 -7.489 1.435 1.00 94.94 96 LEU A C 1
ATOM 653 O O . LEU A 1 96 ? 3.022 -6.779 2.261 1.00 94.94 96 LEU A O 1
ATOM 657 N N . ALA A 1 97 ? 3.422 -8.813 1.409 1.00 95.94 97 ALA A N 1
ATOM 658 C CA . ALA A 1 97 ? 2.574 -9.525 2.365 1.00 95.94 97 ALA A CA 1
ATOM 659 C C . ALA A 1 97 ? 3.121 -9.457 3.800 1.00 95.94 97 ALA A C 1
ATOM 661 O O . ALA A 1 97 ? 2.356 -9.273 4.746 1.00 95.94 97 ALA A O 1
ATOM 662 N N . ARG A 1 98 ? 4.446 -9.547 3.963 1.00 96.44 98 ARG A N 1
ATOM 663 C CA . ARG A 1 98 ? 5.121 -9.434 5.262 1.00 96.44 98 ARG A CA 1
ATOM 664 C C . ARG A 1 98 ? 4.990 -8.022 5.831 1.00 96.44 98 ARG A C 1
ATOM 666 O O . ARG A 1 98 ? 4.667 -7.881 7.006 1.00 96.44 98 ARG A O 1
ATOM 673 N N . PHE A 1 99 ? 5.161 -6.990 5.003 1.00 95.94 99 PHE A N 1
ATOM 674 C CA . PHE A 1 99 ? 4.931 -5.603 5.418 1.00 95.94 99 PHE A CA 1
ATOM 675 C C . PHE A 1 99 ? 3.476 -5.364 5.824 1.00 95.94 99 PHE A C 1
ATOM 677 O O . PHE A 1 99 ? 3.224 -4.765 6.865 1.00 95.94 99 PHE A O 1
ATOM 684 N N . ALA A 1 100 ? 2.510 -5.881 5.057 1.00 95.81 100 ALA A N 1
ATOM 685 C CA . ALA A 1 100 ? 1.096 -5.748 5.401 1.00 95.81 100 ALA A CA 1
ATOM 686 C C . ALA A 1 100 ? 0.779 -6.410 6.752 1.00 95.81 100 ALA A C 1
ATOM 688 O O . ALA A 1 100 ? 0.099 -5.810 7.580 1.00 95.81 100 ALA A O 1
ATOM 689 N N . ALA A 1 101 ? 1.311 -7.610 7.001 1.00 95.81 101 ALA A N 1
ATOM 690 C CA . ALA A 1 101 ? 1.127 -8.320 8.266 1.00 95.81 101 ALA A CA 1
ATOM 691 C C . ALA A 1 101 ? 1.783 -7.607 9.464 1.00 95.81 101 ALA A C 1
ATOM 693 O O . ALA A 1 101 ? 1.232 -7.637 10.560 1.00 95.81 101 ALA A O 1
ATOM 694 N N . SER A 1 102 ? 2.930 -6.955 9.254 1.00 95.44 102 SER A N 1
ATOM 695 C CA . SER A 1 102 ? 3.631 -6.167 10.280 1.00 95.44 102 SER A CA 1
ATOM 696 C C . SER A 1 102 ? 2.894 -4.864 10.619 1.00 95.44 102 SER A C 1
ATOM 698 O O . SER A 1 102 ? 2.762 -4.492 11.784 1.00 95.44 102 SER A O 1
ATOM 700 N N . LEU A 1 103 ? 2.357 -4.181 9.601 1.00 93.56 103 LEU A N 1
ATOM 701 C CA . LEU A 1 103 ? 1.681 -2.892 9.759 1.00 93.56 103 LEU A CA 1
ATOM 702 C C . LEU A 1 103 ? 0.269 -3.013 10.317 1.00 93.56 103 LEU A C 1
ATOM 704 O O . LEU A 1 103 ? -0.135 -2.180 11.123 1.00 93.56 103 LEU A O 1
ATOM 708 N N . ALA A 1 104 ? -0.500 -4.005 9.870 1.00 95.06 104 ALA A N 1
ATOM 709 C CA . ALA A 1 104 ? -1.933 -4.054 10.139 1.00 95.06 104 ALA A CA 1
ATOM 710 C C . ALA A 1 104 ? -2.316 -4.049 11.633 1.00 95.06 104 ALA A C 1
ATOM 712 O O . ALA A 1 104 ? -3.276 -3.358 11.963 1.00 95.06 104 ALA A O 1
ATOM 713 N N . PRO A 1 105 ? -1.581 -4.702 12.558 1.00 94.19 105 PRO A N 1
ATOM 714 C CA . PRO A 1 105 ? -1.885 -4.640 13.990 1.00 94.19 105 PRO A CA 1
ATOM 715 C C . PRO A 1 105 ? -1.798 -3.239 14.614 1.00 94.19 105 PRO A C 1
ATOM 717 O O . PRO A 1 105 ? -2.303 -3.047 15.716 1.00 94.19 105 PRO A O 1
ATOM 720 N N . ARG A 1 106 ? -1.143 -2.272 13.951 1.00 91.50 106 ARG A N 1
ATOM 721 C CA . ARG A 1 106 ? -1.039 -0.880 14.424 1.00 91.50 106 ARG A CA 1
ATOM 722 C C . ARG A 1 106 ? -2.290 -0.043 14.131 1.00 91.50 106 ARG A C 1
ATOM 724 O O . ARG A 1 106 ? -2.410 1.044 14.682 1.00 91.50 106 ARG A O 1
ATOM 731 N N . PHE A 1 107 ? -3.184 -0.528 13.269 1.00 88.50 107 PHE A N 1
ATOM 732 C CA . PHE A 1 107 ? -4.380 0.179 12.795 1.00 88.50 107 PHE A CA 1
ATOM 733 C C . PHE A 1 107 ? -5.646 -0.639 13.069 1.00 88.50 107 PHE A C 1
ATOM 735 O O . PHE A 1 107 ? -6.761 -0.202 12.715 1.00 88.50 107 PHE A O 1
#

Organism: NCBI:txid715471

Radius of gyration: 12.46 Å; chains: 1; bounding box: 33×24×32 Å

Foldseek 3Di:
DDQVQLQLLCVVDPPNDDSVQWDAFQFDDPQWDKIKHADPFFIKMKIKHAAPDDRDGDDADPQKAKEWDQALRRIIMIMIFHTPDPPDHTPCNVCRNVSNVSRRPVD